Protein AF-A0A2W0BVK8-F1 (afdb_monomer_lite)

pLDDT: mean 72.18, std 13.82, range [42.22, 88.62]

Sequence (56 aa):
MPYELVLVDDGSPDDTWRAIAAEAKSCHAVRALRLSRNFGKESALCAGLERARGDG

Secondary structure (DSSP, 8-state):
----EEEEE---SSTHHHHHHHHHHH-TTEEEEE-SS---TTHHHHHHHHHHS---

Foldseek 3Di:
DQAAAEAEALPPVDCVLVVLVVVVVVDVSYHYHYDPDNPDPPPVVVVVVVVVDDPD

Structure (mmCIF, N/CA/C/O backbone):
data_AF-A0A2W0BVK8-F1
#
_entry.id   AF-A0A2W0BVK8-F1
#
loop_
_atom_site.group_PDB
_atom_site.id
_atom_site.type_symbol
_atom_site.label_atom_id
_atom_site.label_alt_id
_atom_site.label_comp_id
_atom_site.label_asym_id
_atom_site.label_entity_id
_atom_site.label_seq_id
_atom_site.pdbx_PDB_ins_code
_atom_site.Cartn_x
_atom_site.Cartn_y
_atom_site.Cartn_z
_atom_site.occupancy
_atom_site.B_iso_or_equiv
_atom_site.auth_seq_id
_atom_site.auth_comp_id
_atom_site.auth_asym_id
_atom_site.auth_atom_id
_atom_site.pdbx_PDB_model_num
ATOM 1 N N . MET A 1 1 ? -7.091 2.547 22.227 1.00 54.91 1 MET A N 1
ATOM 2 C CA . MET A 1 1 ? -6.977 3.705 21.314 1.00 54.91 1 MET A CA 1
ATOM 3 C C . MET A 1 1 ? -7.084 3.178 19.893 1.00 54.91 1 MET A C 1
ATOM 5 O O . MET A 1 1 ? -6.454 2.155 19.639 1.00 54.91 1 MET A O 1
ATOM 9 N N . PRO A 1 2 ? -7.892 3.779 19.006 1.00 79.56 2 PRO A N 1
ATOM 10 C CA . PRO A 1 2 ? -7.877 3.399 17.598 1.00 79.56 2 PRO A CA 1
ATOM 11 C C . PRO A 1 2 ? -6.520 3.783 16.998 1.00 79.56 2 PRO A C 1
ATOM 13 O O . PRO A 1 2 ? -6.014 4.871 17.268 1.00 79.56 2 PRO A O 1
ATOM 16 N N . TYR A 1 3 ? -5.915 2.869 16.246 1.00 79.44 3 TYR A N 1
ATOM 17 C CA . TYR A 1 3 ? -4.682 3.108 15.503 1.00 79.44 3 TYR A CA 1
ATOM 18 C C . TYR A 1 3 ? -4.994 3.083 14.008 1.00 79.44 3 TYR A C 1
ATOM 20 O O . TYR A 1 3 ? -5.927 2.407 13.578 1.00 79.44 3 TYR A O 1
ATOM 28 N N . GLU A 1 4 ? -4.209 3.822 13.234 1.00 83.69 4 GLU A N 1
ATOM 29 C CA . GLU A 1 4 ? -4.261 3.825 11.777 1.00 83.69 4 GLU A CA 1
ATOM 30 C C . GLU A 1 4 ? -2.868 3.480 11.251 1.00 83.69 4 GLU A C 1
ATOM 32 O O . GLU A 1 4 ? -1.866 4.035 11.706 1.00 83.69 4 GLU A O 1
ATOM 37 N N . LEU A 1 5 ? -2.802 2.536 10.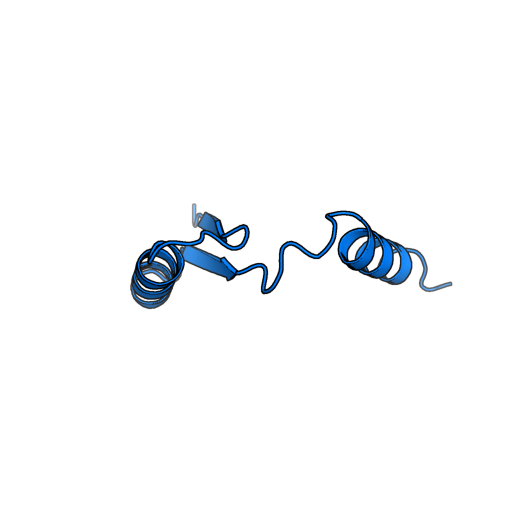318 1.00 85.06 5 LEU A N 1
ATOM 38 C CA . LEU A 1 5 ? -1.584 2.075 9.676 1.00 85.06 5 LEU A CA 1
ATOM 39 C C . LEU A 1 5 ? -1.627 2.472 8.202 1.00 85.06 5 LEU A C 1
ATOM 41 O O . LEU A 1 5 ? -2.432 1.950 7.433 1.00 85.06 5 LEU A O 1
ATOM 45 N N . VAL A 1 6 ? -0.754 3.394 7.805 1.00 85.94 6 VAL A N 1
ATOM 46 C CA . VAL A 1 6 ? -0.659 3.856 6.416 1.00 85.94 6 VAL A CA 1
ATOM 47 C C . VAL A 1 6 ? 0.507 3.154 5.729 1.00 85.94 6 VAL A C 1
ATOM 49 O O . VAL A 1 6 ? 1.665 3.357 6.087 1.00 85.94 6 VAL A O 1
ATOM 52 N N . LEU A 1 7 ? 0.194 2.326 4.736 1.00 85.19 7 LEU A N 1
ATOM 53 C CA . LEU A 1 7 ? 1.155 1.596 3.916 1.00 85.19 7 LEU A CA 1
ATOM 5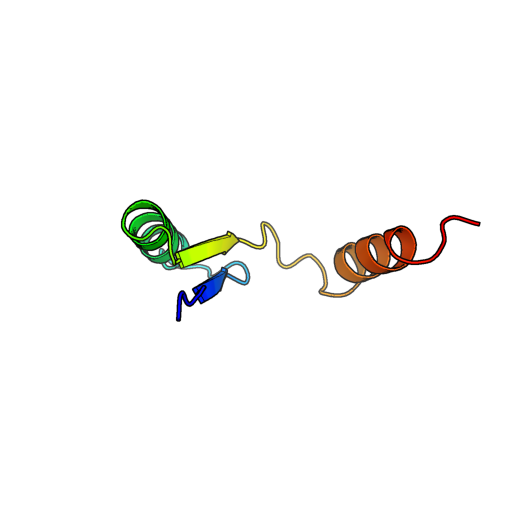4 C C . LEU A 1 7 ? 1.342 2.332 2.592 1.00 85.19 7 LEU A C 1
ATOM 56 O O . LEU A 1 7 ? 0.387 2.509 1.834 1.00 85.19 7 LEU A O 1
ATOM 60 N N . VAL A 1 8 ? 2.572 2.758 2.318 1.00 82.69 8 VAL A N 1
ATOM 61 C CA . VAL A 1 8 ? 2.927 3.487 1.098 1.00 82.69 8 VAL A CA 1
ATOM 62 C C . VAL A 1 8 ? 3.787 2.590 0.216 1.00 82.69 8 VAL A C 1
ATOM 64 O O . VAL A 1 8 ? 4.882 2.201 0.613 1.00 82.69 8 VAL A O 1
ATOM 67 N N . ASP A 1 9 ? 3.287 2.271 -0.975 1.00 83.31 9 ASP A N 1
ATOM 68 C CA . ASP A 1 9 ? 4.015 1.542 -2.013 1.00 83.31 9 ASP A CA 1
ATOM 69 C C . ASP A 1 9 ? 4.645 2.532 -3.008 1.00 83.31 9 ASP A C 1
ATOM 71 O O . ASP A 1 9 ? 3.936 3.244 -3.725 1.00 83.31 9 ASP A O 1
ATOM 75 N N . ASP A 1 10 ? 5.978 2.570 -3.050 1.00 76.69 10 ASP A N 1
ATOM 76 C CA . ASP A 1 10 ? 6.809 3.414 -3.928 1.00 76.69 10 ASP A CA 1
ATOM 77 C C . ASP A 1 10 ? 7.011 2.782 -5.319 1.00 76.69 10 ASP A C 1
ATOM 79 O O . ASP A 1 10 ? 8.119 2.633 -5.828 1.00 76.69 10 ASP A O 1
ATOM 83 N N . GLY A 1 11 ? 5.921 2.327 -5.936 1.00 69.69 11 GLY A N 1
ATOM 84 C CA . GLY A 1 11 ? 5.994 1.733 -7.268 1.00 69.69 11 GLY A CA 1
ATOM 85 C C . GLY A 1 11 ? 6.854 0.470 -7.302 1.00 69.69 11 GLY A C 1
ATOM 86 O O . GLY A 1 11 ? 7.660 0.305 -8.221 1.00 69.69 11 GLY A O 1
ATOM 87 N N . SER A 1 12 ? 6.668 -0.415 -6.316 1.00 71.94 12 SER A N 1
ATOM 88 C CA . SER A 1 12 ? 7.335 -1.716 -6.308 1.00 71.94 12 SER A CA 1
ATOM 89 C C . SER A 1 12 ? 7.094 -2.423 -7.653 1.00 71.94 12 SER A C 1
ATOM 91 O O . SER A 1 12 ? 5.962 -2.404 -8.155 1.00 71.94 12 SER A O 1
ATOM 93 N N . PRO A 1 13 ? 8.126 -3.042 -8.256 1.00 66.19 13 PRO A N 1
ATOM 94 C CA . PRO A 1 13 ? 7.980 -3.767 -9.520 1.00 66.19 13 PRO A CA 1
ATOM 95 C C . PRO A 1 13 ? 7.145 -5.049 -9.373 1.00 66.19 13 PRO A C 1
ATOM 97 O O . PRO A 1 13 ? 6.674 -5.597 -10.370 1.00 66.19 13 PRO A O 1
ATOM 100 N N . ASP A 1 14 ? 6.935 -5.488 -8.133 1.00 74.56 14 ASP A N 1
ATOM 101 C CA . ASP A 1 14 ? 6.355 -6.776 -7.782 1.00 74.56 14 ASP A CA 1
ATOM 102 C C . ASP A 1 14 ? 4.876 -6.649 -7.359 1.00 74.56 14 ASP A C 1
ATOM 104 O O . ASP A 1 14 ? 4.315 -5.557 -7.228 1.00 74.56 14 ASP A O 1
ATOM 108 N N . ASP A 1 15 ? 4.229 -7.781 -7.070 1.00 76.56 15 ASP A N 1
ATOM 109 C CA . ASP A 1 15 ? 2.822 -7.859 -6.637 1.00 76.56 15 ASP A CA 1
ATOM 110 C C . ASP A 1 15 ? 2.551 -7.281 -5.221 1.00 76.56 15 ASP A C 1
ATOM 112 O O . ASP A 1 15 ? 1.445 -7.415 -4.687 1.00 76.56 15 ASP A O 1
ATOM 116 N N . THR A 1 16 ? 3.514 -6.581 -4.612 1.00 81.56 16 THR A N 1
ATOM 117 C CA . THR A 1 16 ? 3.424 -5.955 -3.278 1.00 81.56 16 THR A CA 1
ATOM 118 C C . THR A 1 16 ? 2.187 -5.068 -3.129 1.00 81.56 16 THR A C 1
ATOM 120 O O . THR A 1 16 ? 1.467 -5.160 -2.133 1.00 81.56 16 THR A O 1
ATOM 123 N N . TRP A 1 17 ? 1.857 -4.274 -4.155 1.00 83.62 17 TRP A N 1
ATOM 124 C CA . TRP A 1 17 ? 0.646 -3.449 -4.147 1.00 83.62 17 TRP A CA 1
ATOM 125 C C . TRP A 1 17 ? -0.637 -4.277 -4.010 1.00 83.62 17 TRP A C 1
ATOM 127 O O . TRP A 1 17 ? -1.569 -3.863 -3.322 1.00 83.62 17 TRP A O 1
ATOM 137 N N . ARG A 1 18 ? -0.709 -5.453 -4.648 1.00 84.69 18 ARG A N 1
ATOM 138 C CA . ARG A 1 18 ? -1.901 -6.307 -4.565 1.00 84.69 18 ARG A CA 1
ATOM 139 C C . ARG A 1 18 ? -2.102 -6.845 -3.155 1.00 84.69 18 ARG A C 1
ATOM 141 O O . ARG A 1 18 ? -3.238 -6.842 -2.688 1.00 84.69 18 ARG A O 1
ATOM 148 N N . ALA A 1 19 ? -1.026 -7.251 -2.483 1.00 86.75 19 ALA A N 1
ATOM 149 C CA . ALA A 1 19 ? -1.084 -7.703 -1.096 1.00 86.75 19 ALA A CA 1
ATOM 150 C C . ALA A 1 19 ? -1.526 -6.564 -0.162 1.00 86.75 19 ALA A C 1
ATOM 152 O O . ALA A 1 19 ? -2.494 -6.710 0.579 1.00 86.75 19 ALA A O 1
ATOM 153 N N . ILE A 1 20 ? -0.899 -5.389 -0.278 1.00 84.94 20 ILE A N 1
ATOM 154 C CA . ILE A 1 20 ? -1.236 -4.207 0.529 1.00 84.94 20 ILE A CA 1
ATOM 155 C C . ILE A 1 20 ? -2.696 -3.772 0.305 1.00 84.94 20 ILE A C 1
ATOM 157 O O . ILE A 1 20 ? -3.412 -3.467 1.258 1.00 84.94 20 ILE A O 1
ATOM 161 N N . ALA A 1 21 ? -3.170 -3.771 -0.943 1.00 84.81 21 ALA A N 1
ATOM 162 C CA . ALA A 1 21 ? -4.546 -3.405 -1.270 1.00 84.81 21 ALA A CA 1
ATOM 163 C C . ALA A 1 21 ? -5.576 -4.435 -0.772 1.00 84.81 21 ALA A C 1
ATOM 165 O O . ALA A 1 21 ? -6.698 -4.057 -0.431 1.00 84.81 21 ALA A O 1
ATOM 166 N N . ALA A 1 22 ? -5.223 -5.722 -0.735 1.00 88.62 22 ALA A N 1
ATOM 167 C CA . ALA A 1 22 ? -6.076 -6.763 -0.167 1.00 88.62 22 ALA A CA 1
ATOM 168 C C . ALA A 1 22 ? -6.216 -6.598 1.355 1.00 88.62 22 ALA A C 1
ATOM 170 O O . ALA A 1 22 ? -7.330 -6.645 1.878 1.00 88.62 22 ALA A O 1
ATOM 171 N N . GLU A 1 23 ? -5.115 -6.310 2.049 1.00 86.88 23 GLU A N 1
ATOM 172 C CA . GLU A 1 23 ? -5.117 -6.073 3.497 1.00 86.88 23 GLU A CA 1
ATOM 173 C C . GLU A 1 23 ? -5.865 -4.788 3.876 1.00 86.88 23 GLU A C 1
ATOM 175 O O . GLU A 1 23 ? -6.682 -4.790 4.796 1.00 86.88 23 GLU A O 1
ATOM 180 N N . ALA A 1 24 ? -5.687 -3.708 3.109 1.00 86.56 24 ALA A N 1
ATOM 181 C CA . ALA A 1 24 ? -6.418 -2.457 3.319 1.00 86.56 24 ALA A CA 1
ATOM 182 C C . ALA A 1 24 ? -7.938 -2.590 3.106 1.00 86.56 24 ALA A C 1
ATOM 184 O O . ALA A 1 24 ? -8.715 -1.830 3.678 1.00 86.56 24 ALA A O 1
ATOM 185 N N . LYS A 1 25 ? -8.392 -3.560 2.300 1.00 85.06 25 LYS A N 1
ATOM 186 C CA . LYS A 1 25 ? -9.827 -3.874 2.172 1.00 85.06 25 LYS A CA 1
ATOM 187 C C . LYS A 1 25 ? -10.364 -4.647 3.372 1.00 85.06 25 LYS A C 1
ATOM 189 O O . LYS A 1 25 ? -11.523 -4.466 3.736 1.00 85.06 25 LYS A O 1
ATOM 194 N N . SER A 1 26 ? -9.544 -5.514 3.955 1.00 87.50 26 SER A N 1
ATOM 195 C CA . SER A 1 26 ? -9.940 -6.375 5.072 1.00 87.50 26 SER A CA 1
ATOM 196 C C . SER A 1 26 ? -9.860 -5.657 6.420 1.00 87.50 26 SER A C 1
ATOM 198 O O . SER A 1 26 ? -10.612 -5.985 7.336 1.00 87.50 26 SER A O 1
ATOM 200 N N . CYS A 1 27 ? -8.996 -4.647 6.545 1.00 85.94 27 CYS A N 1
ATOM 201 C CA . CYS A 1 27 ? -8.783 -3.910 7.782 1.00 85.94 27 CYS A CA 1
ATOM 202 C C . CYS A 1 27 ? -9.017 -2.408 7.592 1.00 85.94 27 CYS A C 1
ATOM 204 O O . CYS A 1 27 ? -8.212 -1.714 6.983 1.00 85.94 27 CYS A O 1
ATOM 206 N N . HIS A 1 28 ? -10.083 -1.876 8.200 1.00 81.88 28 HIS A N 1
ATOM 207 C CA . HIS A 1 28 ? -10.393 -0.438 8.161 1.00 81.88 28 HIS A CA 1
ATOM 208 C C . HIS A 1 28 ? -9.340 0.438 8.859 1.00 81.88 28 HIS A C 1
ATOM 210 O O . HIS A 1 28 ? -9.283 1.639 8.610 1.00 81.88 28 HIS A O 1
ATOM 216 N N . ALA A 1 29 ? -8.508 -0.155 9.722 1.00 87.19 29 ALA A N 1
ATOM 217 C CA . ALA A 1 29 ? -7.371 0.524 10.333 1.00 87.19 29 ALA A CA 1
ATOM 218 C C . ALA A 1 29 ? -6.162 0.620 9.386 1.00 87.19 29 ALA A C 1
ATOM 220 O O . ALA A 1 29 ? -5.198 1.297 9.721 1.00 87.19 29 ALA A O 1
ATOM 221 N N . VAL A 1 30 ? -6.184 -0.044 8.225 1.00 87.88 30 VAL A N 1
ATOM 222 C CA . VAL A 1 30 ? -5.084 -0.049 7.257 1.00 87.88 30 VAL A CA 1
ATOM 223 C C . VAL A 1 30 ? -5.477 0.777 6.038 1.00 87.88 30 VAL A C 1
ATOM 225 O O . VAL A 1 30 ? -6.463 0.491 5.361 1.00 87.88 30 VAL A O 1
ATOM 228 N N . ARG A 1 31 ? -4.681 1.797 5.718 1.00 87.06 31 ARG A N 1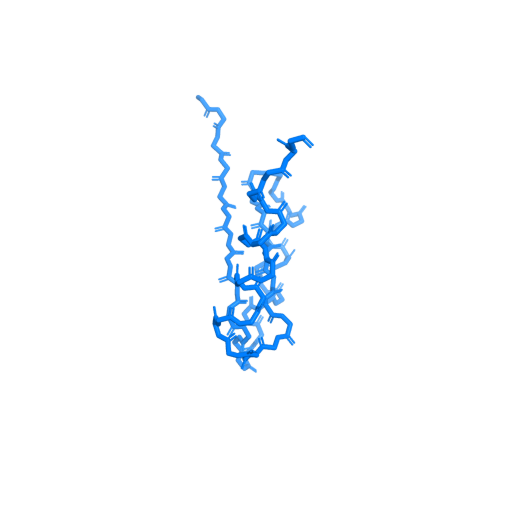
ATOM 229 C CA . ARG A 1 31 ? -4.846 2.601 4.503 1.00 87.06 31 ARG A CA 1
ATOM 230 C C . ARG A 1 31 ? -3.663 2.369 3.576 1.00 87.06 31 ARG A C 1
ATOM 232 O O . ARG A 1 31 ? -2.515 2.470 3.989 1.00 87.06 31 ARG A O 1
ATOM 239 N N . ALA A 1 32 ? -3.952 2.067 2.317 1.00 86.94 32 ALA A N 1
ATOM 240 C CA . ALA A 1 32 ? -2.952 1.797 1.293 1.00 86.94 32 ALA A CA 1
ATOM 241 C C . ALA A 1 32 ? -2.837 2.971 0.316 1.00 86.94 32 ALA A C 1
ATOM 243 O O . ALA A 1 32 ? -3.842 3.418 -0.241 1.00 86.94 32 ALA A O 1
ATOM 244 N N . LEU A 1 33 ? -1.615 3.433 0.064 1.00 85.44 33 LEU A N 1
ATOM 245 C CA . LEU A 1 33 ? -1.297 4.468 -0.916 1.00 85.44 33 LEU A CA 1
ATOM 246 C C . LEU A 1 33 ? -0.286 3.915 -1.917 1.00 85.44 33 LEU A C 1
ATOM 248 O O . LEU A 1 33 ? 0.793 3.484 -1.525 1.00 85.44 33 LEU A O 1
ATOM 252 N N . ARG A 1 34 ? -0.621 3.944 -3.211 1.00 82.69 34 ARG A N 1
ATOM 253 C CA . ARG A 1 34 ? 0.324 3.612 -4.283 1.00 82.69 34 ARG A CA 1
ATOM 254 C C . ARG A 1 34 ? 0.822 4.882 -4.940 1.00 82.69 34 ARG A C 1
ATOM 256 O O . ARG A 1 34 ? 0.017 5.666 -5.446 1.00 82.69 34 ARG A O 1
ATOM 263 N N . LEU A 1 35 ? 2.133 5.041 -5.019 1.00 75.19 35 LEU A N 1
ATOM 264 C CA . LEU A 1 35 ? 2.735 6.044 -5.881 1.00 75.19 35 LEU A CA 1
ATOM 265 C C . LEU A 1 35 ? 2.700 5.501 -7.316 1.00 75.19 35 LEU A C 1
ATOM 267 O O . LEU A 1 35 ? 3.286 4.471 -7.633 1.00 75.19 35 LEU A O 1
ATOM 271 N N . SER A 1 36 ? 1.934 6.158 -8.192 1.00 64.19 36 SER A N 1
ATOM 272 C CA . SER A 1 36 ? 1.624 5.675 -9.548 1.00 64.19 36 SER A CA 1
ATOM 273 C C . SER A 1 36 ? 2.813 5.709 -10.510 1.00 64.19 36 SER A C 1
ATOM 275 O O . SER A 1 36 ? 2.689 5.291 -11.662 1.00 64.19 36 SER A O 1
ATOM 277 N N . ARG A 1 37 ? 3.953 6.247 -10.070 1.00 57.38 37 ARG A N 1
ATOM 278 C CA . ARG A 1 37 ? 5.112 6.514 -10.909 1.00 57.38 37 ARG A CA 1
ATOM 279 C C . ARG A 1 37 ? 6.267 6.983 -10.016 1.00 57.38 37 ARG A C 1
ATOM 281 O O . ARG A 1 37 ? 6.053 7.849 -9.172 1.00 57.38 37 ARG A O 1
ATOM 288 N N . ASN A 1 38 ? 7.479 6.475 -10.248 1.00 50.84 38 ASN A N 1
ATOM 289 C CA . ASN A 1 38 ? 8.725 6.971 -9.645 1.00 50.84 38 ASN A CA 1
ATOM 290 C C . ASN A 1 38 ? 9.081 8.352 -10.247 1.00 50.84 38 ASN A C 1
ATOM 292 O O . ASN A 1 38 ? 10.082 8.530 -10.934 1.00 50.84 38 ASN A O 1
ATOM 296 N N . PHE A 1 39 ? 8.159 9.312 -10.133 1.00 52.31 39 PHE A N 1
ATOM 297 C CA . PHE A 1 39 ? 8.105 10.532 -10.943 1.00 52.31 39 PHE A CA 1
ATOM 298 C C . PHE A 1 39 ? 8.965 11.673 -10.422 1.00 52.31 39 PHE A C 1
ATOM 300 O O . PHE A 1 39 ? 8.632 12.841 -10.598 1.00 52.31 39 PHE A O 1
ATOM 307 N N . GLY A 1 40 ? 10.093 11.323 -9.806 1.00 52.06 40 GLY A N 1
ATOM 308 C CA . GLY A 1 40 ? 10.936 12.284 -9.121 1.00 52.06 40 GLY A CA 1
ATOM 309 C C . GLY A 1 40 ? 10.200 12.784 -7.886 1.00 52.06 40 GLY A C 1
ATOM 310 O O . GLY A 1 40 ? 9.254 13.563 -7.964 1.00 52.06 40 GLY A O 1
ATOM 311 N N . LYS A 1 41 ? 10.663 12.337 -6.724 1.00 51.84 41 LYS A N 1
ATOM 312 C CA . LYS A 1 41 ? 10.235 12.689 -5.359 1.00 51.84 41 LYS A CA 1
ATOM 313 C C . LYS A 1 41 ? 9.989 14.192 -5.094 1.00 51.84 41 LYS A C 1
ATOM 315 O O . LYS A 1 41 ? 9.483 14.546 -4.037 1.00 51.84 41 LYS A O 1
ATOM 320 N N . GLU A 1 42 ? 10.333 15.066 -6.030 1.00 55.22 42 GLU A N 1
ATOM 321 C CA . GLU A 1 42 ? 10.294 16.518 -5.923 1.00 55.22 42 GLU A CA 1
ATOM 322 C C . GLU A 1 42 ? 9.041 17.148 -6.545 1.00 55.22 42 GLU A C 1
ATOM 324 O O . GLU A 1 42 ? 8.461 18.033 -5.932 1.00 55.22 42 GLU A O 1
ATOM 329 N N . SER A 1 43 ? 8.550 16.706 -7.710 1.00 56.84 43 SER A N 1
ATOM 330 C CA . SER A 1 43 ? 7.553 17.509 -8.449 1.00 56.84 43 SER A CA 1
ATOM 331 C C . SER A 1 43 ? 6.148 17.455 -7.827 1.00 56.84 43 SER A C 1
A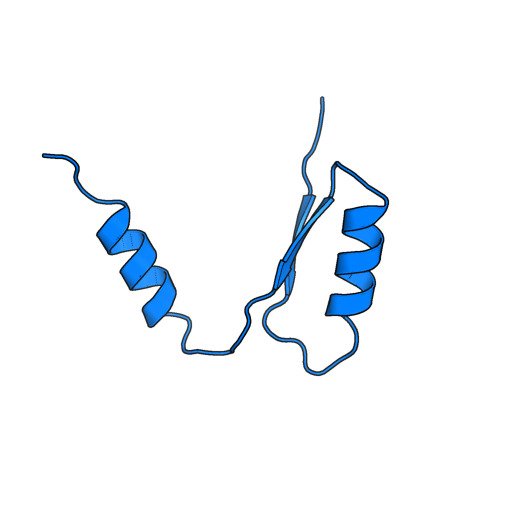TOM 333 O O . SER A 1 43 ? 5.492 18.483 -7.663 1.00 56.84 43 SER A O 1
ATOM 335 N N . ALA A 1 44 ? 5.710 16.274 -7.378 1.00 58.97 44 ALA A N 1
ATOM 336 C CA . ALA A 1 44 ? 4.423 16.118 -6.693 1.00 58.97 44 ALA A CA 1
ATOM 337 C C . ALA A 1 44 ? 4.458 16.615 -5.235 1.00 58.97 44 ALA A C 1
ATOM 339 O O . ALA A 1 44 ? 3.465 17.154 -4.746 1.00 58.97 44 ALA A O 1
ATOM 340 N N . LEU A 1 45 ? 5.604 16.476 -4.552 1.00 59.72 45 LEU A N 1
ATOM 341 C CA . LEU A 1 45 ? 5.800 17.004 -3.199 1.00 59.72 45 LEU A CA 1
ATOM 342 C C . LEU A 1 45 ? 5.835 18.542 -3.212 1.00 59.72 45 LEU A C 1
ATOM 344 O O . LEU A 1 45 ? 5.192 19.161 -2.369 1.00 59.72 45 LEU A O 1
ATOM 348 N N . CYS A 1 46 ? 6.509 19.157 -4.193 1.00 60.12 46 CYS A N 1
ATOM 349 C CA . CYS A 1 46 ? 6.510 20.608 -4.393 1.00 60.12 46 CYS A CA 1
ATOM 350 C C . CYS A 1 46 ? 5.114 21.139 -4.717 1.00 60.12 46 CYS A C 1
ATOM 352 O O . CYS A 1 46 ? 4.683 22.079 -4.061 1.00 60.12 46 CYS A O 1
ATOM 354 N N . ALA A 1 47 ? 4.365 20.512 -5.631 1.00 63.06 47 ALA A N 1
ATOM 355 C CA . ALA A 1 47 ? 2.997 20.943 -5.935 1.00 63.06 47 ALA A CA 1
ATOM 356 C C . ALA A 1 47 ? 2.066 20.834 -4.710 1.00 63.06 47 ALA A C 1
ATOM 358 O O . ALA A 1 47 ? 1.233 21.708 -4.470 1.00 63.06 47 ALA A O 1
ATOM 359 N N . GLY A 1 48 ? 2.228 19.784 -3.895 1.00 62.38 48 GLY A N 1
ATOM 360 C CA . GLY A 1 48 ? 1.507 19.635 -2.630 1.00 62.38 48 GLY A CA 1
ATOM 361 C C . GLY A 1 48 ? 1.889 20.692 -1.587 1.00 62.38 48 GLY A C 1
ATOM 362 O O . GLY A 1 48 ? 1.016 21.193 -0.880 1.00 62.38 48 GLY A O 1
ATOM 363 N N . LEU A 1 49 ? 3.169 21.073 -1.515 1.00 60.66 49 LEU A N 1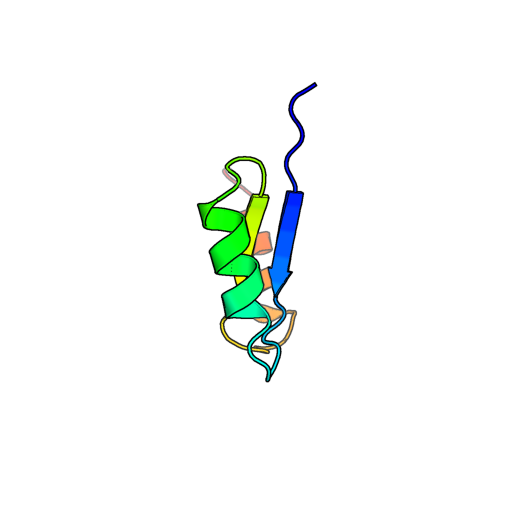
ATOM 364 C CA . LEU A 1 49 ? 3.674 22.096 -0.594 1.00 60.66 49 LEU A CA 1
ATOM 365 C C . LEU A 1 49 ? 3.299 23.524 -1.032 1.00 60.66 49 LEU A C 1
ATOM 367 O O . LEU A 1 49 ? 2.944 24.338 -0.180 1.00 60.66 49 LEU A O 1
ATOM 371 N N . GLU A 1 50 ? 3.319 23.817 -2.336 1.00 59.75 50 GLU A N 1
ATOM 372 C CA . GLU A 1 50 ? 2.823 25.073 -2.920 1.00 59.75 50 GLU A CA 1
ATOM 373 C C . GLU A 1 50 ? 1.323 25.239 -2.674 1.00 59.75 50 GLU A C 1
ATOM 375 O O . GLU A 1 50 ? 0.868 26.318 -2.307 1.00 59.75 50 GLU A O 1
ATOM 380 N N . ARG A 1 51 ? 0.544 24.156 -2.791 1.00 58.94 51 ARG A N 1
ATOM 381 C CA . ARG A 1 51 ? -0.897 24.197 -2.512 1.00 58.94 51 ARG A CA 1
ATOM 382 C C . ARG A 1 51 ? -1.219 24.327 -1.018 1.00 58.94 51 ARG A C 1
ATOM 384 O O . ARG A 1 51 ? -2.312 24.777 -0.688 1.00 58.94 51 ARG A O 1
ATOM 391 N N . ALA A 1 52 ? -0.295 23.940 -0.135 1.00 61.38 52 ALA A N 1
ATOM 392 C CA . ALA A 1 52 ? -0.471 23.972 1.318 1.00 61.38 52 ALA A CA 1
ATOM 393 C C . ALA A 1 52 ? -0.030 25.291 1.985 1.00 61.38 52 ALA A C 1
ATOM 395 O O . ALA A 1 52 ? -0.328 25.49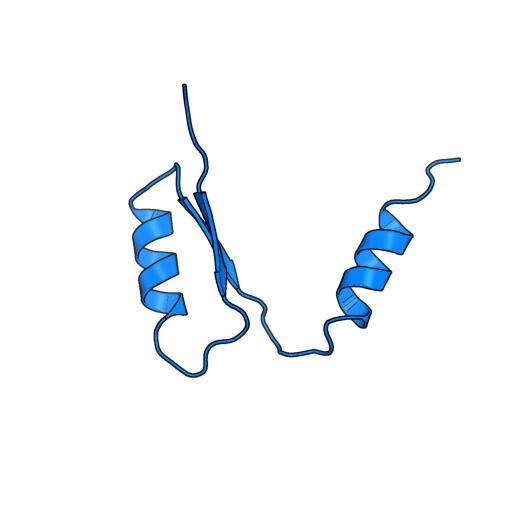6 3.162 1.00 61.38 52 ALA A O 1
ATOM 396 N N . ARG A 1 53 ? 0.659 26.201 1.278 1.00 57.88 53 ARG A N 1
ATOM 397 C CA . ARG A 1 53 ? 1.033 27.521 1.815 1.00 57.88 53 ARG A CA 1
ATOM 398 C C . ARG A 1 53 ? 0.191 28.639 1.199 1.00 57.88 53 ARG A C 1
ATOM 400 O O . ARG A 1 53 ? 0.571 29.214 0.188 1.00 57.88 53 ARG A O 1
ATOM 407 N N . GLY A 1 54 ? -0.878 29.000 1.907 1.00 48.09 54 GLY A N 1
ATOM 408 C CA . GLY A 1 54 ? -1.406 30.366 1.920 1.00 48.09 54 GLY A CA 1
ATOM 409 C C . GLY A 1 54 ? -2.767 30.555 1.262 1.00 48.09 54 GLY A C 1
ATOM 410 O O . GLY A 1 54 ? -2.840 31.035 0.138 1.00 48.09 54 GLY A O 1
ATOM 411 N N . ASP A 1 55 ? -3.833 30.274 2.017 1.00 51.56 55 ASP A N 1
ATOM 412 C CA . ASP A 1 55 ? -4.939 31.234 2.076 1.00 51.56 55 ASP A CA 1
ATOM 413 C C . ASP A 1 55 ? -4.369 32.517 2.700 1.00 51.56 55 ASP A C 1
ATOM 415 O O . ASP A 1 55 ? -3.887 32.504 3.839 1.00 51.56 55 ASP A O 1
ATOM 419 N N . GLY A 1 56 ? -4.371 33.586 1.913 1.00 42.22 56 GLY A N 1
ATOM 420 C CA . GLY A 1 56 ? -4.210 34.969 2.336 1.00 42.22 56 GLY A CA 1
ATOM 421 C C . GLY A 1 56 ? -5.313 35.784 1.690 1.00 42.22 56 GLY A C 1
ATOM 422 O O . GLY A 1 56 ? -5.562 35.546 0.487 1.00 42.22 56 GLY A O 1
#

Radius of gyration: 14.58 Å; chains: 1; bounding box: 21×43×32 Å